Protein AF-A0A9N9P4V2-F1 (afdb_monomer)

Structure (mmCIF, N/CA/C/O backbone):
data_AF-A0A9N9P4V2-F1
#
_entry.id   AF-A0A9N9P4V2-F1
#
loop_
_atom_site.group_PDB
_atom_site.id
_atom_site.type_symbol
_atom_site.label_atom_id
_atom_site.label_alt_id
_atom_site.label_comp_id
_atom_site.label_asym_id
_atom_site.label_entity_id
_atom_site.label_seq_id
_atom_site.pdbx_PDB_ins_code
_atom_site.Cartn_x
_atom_site.Cartn_y
_atom_site.Cartn_z
_atom_site.occupancy
_atom_site.B_iso_or_equiv
_atom_site.auth_seq_id
_atom_site.auth_comp_id
_atom_site.auth_asym_id
_atom_site.auth_atom_id
_atom_site.pdbx_PDB_model_num
ATOM 1 N N . VAL A 1 1 ? 26.385 -1.811 -34.814 1.00 74.56 1 VAL A N 1
ATOM 2 C CA . VAL A 1 1 ? 25.818 -0.449 -34.969 1.00 74.56 1 VAL A CA 1
ATOM 3 C C . VAL A 1 1 ? 24.289 -0.425 -34.904 1.00 74.56 1 VAL A C 1
ATOM 5 O O . VAL A 1 1 ? 23.778 -0.216 -33.819 1.00 74.56 1 VAL A O 1
ATOM 8 N N . ILE A 1 2 ? 23.523 -0.692 -35.977 1.00 84.50 2 ILE A N 1
ATOM 9 C CA . ILE A 1 2 ? 22.043 -0.518 -35.960 1.00 84.50 2 ILE A CA 1
ATOM 10 C C . ILE A 1 2 ? 21.343 -1.390 -34.900 1.00 84.50 2 ILE A C 1
ATOM 12 O O . ILE A 1 2 ? 20.493 -0.903 -34.163 1.00 84.50 2 ILE A O 1
ATOM 1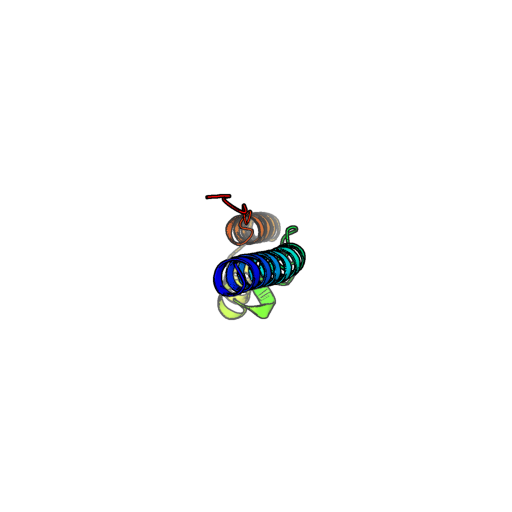6 N N . ARG A 1 3 ? 21.737 -2.665 -34.773 1.00 85.81 3 ARG A N 1
ATOM 17 C CA . ARG A 1 3 ? 21.183 -3.575 -33.753 1.00 85.81 3 ARG A CA 1
ATOM 18 C C . ARG A 1 3 ? 21.485 -3.139 -32.317 1.00 85.81 3 ARG A C 1
ATOM 20 O O . ARG A 1 3 ? 20.631 -3.283 -31.457 1.00 85.81 3 ARG A O 1
ATOM 27 N N . GLU A 1 4 ? 22.675 -2.606 -32.059 1.00 86.38 4 GLU A N 1
ATOM 28 C CA . GLU A 1 4 ? 23.061 -2.133 -30.720 1.00 86.38 4 GLU A CA 1
ATOM 29 C C . GLU A 1 4 ? 22.287 -0.871 -30.345 1.00 86.38 4 GLU A C 1
ATOM 31 O O . GLU A 1 4 ? 21.793 -0.767 -29.228 1.00 86.38 4 GLU A O 1
ATOM 36 N N . ILE A 1 5 ? 22.112 0.044 -31.304 1.00 87.75 5 ILE A N 1
ATOM 37 C CA . ILE A 1 5 ? 21.298 1.250 -31.127 1.00 87.75 5 ILE A CA 1
ATOM 38 C C . ILE A 1 5 ? 19.853 0.863 -30.795 1.00 87.75 5 ILE A C 1
ATOM 40 O O . ILE A 1 5 ? 19.297 1.384 -29.833 1.00 87.75 5 ILE A O 1
ATOM 44 N N . GLN A 1 6 ? 19.269 -0.094 -31.522 1.00 87.75 6 GLN A N 1
ATOM 45 C CA . GLN A 1 6 ? 17.910 -0.562 -31.241 1.00 87.75 6 GLN A CA 1
ATOM 46 C C . GLN A 1 6 ? 17.782 -1.144 -29.824 1.00 87.75 6 GLN A C 1
ATOM 48 O O . GLN A 1 6 ? 16.868 -0.774 -29.095 1.00 87.75 6 GLN A O 1
ATOM 53 N N . THR A 1 7 ? 18.728 -1.986 -29.396 1.00 90.19 7 THR A N 1
ATOM 54 C CA . THR A 1 7 ? 18.724 -2.569 -28.043 1.00 90.19 7 THR A CA 1
ATOM 55 C C . THR A 1 7 ? 18.789 -1.500 -26.949 1.00 90.19 7 THR A C 1
ATOM 57 O O . THR A 1 7 ? 18.099 -1.620 -25.936 1.00 90.19 7 THR A O 1
ATOM 60 N N . ILE A 1 8 ? 19.581 -0.441 -27.153 1.00 89.50 8 ILE A N 1
ATOM 61 C CA . ILE A 1 8 ? 19.685 0.687 -26.216 1.00 89.50 8 ILE A CA 1
ATOM 62 C C . ILE A 1 8 ? 18.346 1.426 -26.116 1.00 89.50 8 ILE A C 1
ATOM 64 O O . ILE A 1 8 ? 17.872 1.683 -25.008 1.00 89.50 8 ILE A O 1
ATOM 68 N N . PHE A 1 9 ? 17.708 1.723 -27.250 1.00 86.69 9 PHE A N 1
ATOM 69 C CA . PHE A 1 9 ? 16.394 2.372 -27.270 1.00 86.69 9 PHE A CA 1
ATOM 70 C C . PHE A 1 9 ? 15.316 1.508 -26.606 1.00 86.69 9 PHE A C 1
ATOM 72 O O . PHE A 1 9 ? 14.525 2.017 -25.810 1.00 86.69 9 PHE A O 1
ATOM 79 N N . ASP A 1 10 ? 15.319 0.199 -26.852 1.00 88.06 10 ASP A N 1
ATOM 80 C CA . ASP A 1 10 ? 14.373 -0.731 -26.231 1.00 88.06 10 ASP A CA 1
ATOM 81 C C . ASP A 1 10 ? 14.577 -0.810 -24.709 1.00 88.06 10 ASP A C 1
ATOM 83 O O . ASP A 1 10 ? 13.609 -0.838 -23.945 1.00 88.06 10 ASP A O 1
ATOM 87 N N . GLN A 1 11 ? 15.829 -0.820 -24.238 1.00 87.12 11 GLN A N 1
ATOM 88 C CA . GLN A 1 11 ? 16.144 -0.773 -22.807 1.00 87.12 11 GLN A CA 1
ATOM 89 C C . GLN A 1 11 ? 15.711 0.550 -22.170 1.00 87.12 11 GLN A C 1
ATOM 91 O O . GLN A 1 11 ? 15.118 0.535 -21.090 1.00 87.12 11 GLN A O 1
ATOM 96 N N . GLN A 1 12 ? 15.955 1.683 -22.831 1.00 85.88 12 GLN A N 1
ATOM 97 C CA . GLN A 1 12 ? 15.509 2.995 -22.356 1.00 85.88 12 GLN A CA 1
ATOM 98 C C . GLN A 1 12 ? 13.982 3.086 -22.297 1.00 85.88 12 GLN A C 1
ATOM 100 O O . GLN A 1 12 ? 13.440 3.551 -21.296 1.00 85.88 12 GLN A O 1
ATOM 105 N N . SER A 1 13 ? 13.286 2.575 -23.315 1.00 85.19 13 SER A N 1
ATOM 106 C CA . SER A 1 13 ? 11.823 2.509 -23.346 1.00 85.19 13 SER A CA 1
ATOM 107 C C . SER A 1 13 ? 11.275 1.676 -22.182 1.00 85.19 13 SER A C 1
ATOM 109 O O . SER A 1 13 ? 10.409 2.138 -21.438 1.00 85.19 13 SER A O 1
ATOM 111 N N . LYS A 1 14 ? 11.847 0.489 -21.931 1.00 84.81 14 LYS A N 1
ATOM 112 C CA . LYS A 1 14 ? 11.474 -0.358 -20.785 1.00 84.81 14 LYS A CA 1
ATOM 113 C C . LYS A 1 14 ? 11.733 0.332 -19.442 1.00 84.81 14 LYS A C 1
ATOM 115 O O . LYS A 1 14 ? 10.873 0.273 -18.564 1.00 84.81 14 LYS A O 1
ATOM 120 N N . LYS A 1 15 ? 12.876 1.014 -19.280 1.00 82.94 15 LYS A N 1
ATOM 121 C CA . LYS A 1 15 ? 13.181 1.797 -18.067 1.00 82.94 15 LYS A CA 1
ATOM 122 C C . LYS A 1 15 ? 12.181 2.941 -17.865 1.00 82.94 15 LYS A C 1
ATOM 124 O O . LYS A 1 15 ? 11.746 3.156 -16.738 1.00 82.94 15 LYS A O 1
ATOM 129 N N . ALA A 1 16 ? 11.782 3.634 -18.933 1.00 81.12 16 ALA A N 1
ATOM 130 C CA . ALA A 1 16 ? 10.806 4.722 -18.869 1.00 81.12 16 ALA A CA 1
ATOM 131 C C . ALA A 1 16 ? 9.418 4.230 -18.425 1.00 81.12 16 ALA A C 1
ATOM 133 O O . ALA A 1 16 ? 8.838 4.799 -17.501 1.00 81.12 16 ALA A O 1
ATOM 134 N N . VAL A 1 17 ? 8.931 3.126 -19.006 1.00 81.25 17 VAL A N 1
ATOM 135 C CA . VAL A 1 17 ? 7.664 2.491 -18.598 1.00 81.25 17 VAL A CA 1
ATOM 136 C C . VAL A 1 17 ? 7.722 2.053 -17.133 1.00 81.25 17 VAL A C 1
ATOM 138 O O . VAL A 1 17 ? 6.795 2.310 -16.368 1.00 81.25 17 VAL A O 1
ATOM 141 N N . LEU A 1 18 ? 8.829 1.443 -16.703 1.00 76.50 18 LEU A N 1
ATOM 142 C CA . LEU A 1 18 ? 8.993 0.996 -15.321 1.00 76.50 18 LEU A CA 1
ATOM 143 C C . LEU A 1 18 ? 9.048 2.171 -14.328 1.00 76.50 18 LEU A C 1
ATOM 145 O O . LEU A 1 18 ? 8.463 2.088 -13.249 1.00 76.50 18 LEU A O 1
ATOM 149 N N . ALA A 1 19 ? 9.697 3.282 -14.691 1.00 73.62 19 ALA A N 1
ATOM 150 C CA . ALA A 1 19 ? 9.721 4.503 -13.887 1.00 73.62 19 ALA A CA 1
ATOM 151 C C . ALA A 1 19 ? 8.328 5.144 -13.763 1.00 73.62 19 ALA A C 1
ATOM 153 O O . ALA A 1 19 ? 7.944 5.580 -12.677 1.00 73.62 19 ALA A O 1
ATOM 154 N N . GLU A 1 20 ? 7.544 5.151 -14.843 1.00 72.31 20 GLU A N 1
ATOM 155 C CA . GLU A 1 20 ? 6.152 5.606 -14.819 1.00 72.31 20 GLU A CA 1
ATOM 156 C C . GLU A 1 20 ? 5.286 4.709 -13.922 1.00 72.31 20 GLU A C 1
ATOM 158 O O . GLU A 1 20 ? 4.523 5.207 -13.093 1.00 72.31 20 GLU A O 1
ATOM 163 N N . CYS A 1 21 ? 5.442 3.387 -14.029 1.00 68.38 21 CYS A N 1
ATOM 164 C CA . CYS A 1 21 ? 4.775 2.426 -13.157 1.00 68.38 21 CYS A CA 1
ATOM 165 C C . CYS A 1 21 ? 5.162 2.624 -11.688 1.00 68.38 21 CYS A C 1
ATOM 167 O O . CYS A 1 21 ? 4.271 2.665 -10.847 1.00 68.38 21 CYS A O 1
ATOM 169 N N . LYS A 1 22 ? 6.449 2.826 -11.370 1.00 66.56 22 LYS A N 1
ATOM 170 C CA . LYS A 1 22 ? 6.915 3.121 -10.005 1.00 66.56 22 LYS A CA 1
ATOM 171 C C . LYS A 1 22 ? 6.220 4.347 -9.412 1.00 66.56 22 LYS A C 1
ATOM 173 O O . LYS A 1 22 ? 5.800 4.306 -8.264 1.00 66.56 22 LYS A O 1
ATOM 178 N N . ASN A 1 23 ? 6.057 5.409 -10.195 1.00 61.19 23 ASN A N 1
ATOM 179 C CA . ASN A 1 23 ? 5.385 6.630 -9.742 1.00 61.19 23 ASN A CA 1
ATOM 180 C C . ASN A 1 23 ? 3.862 6.453 -9.575 1.00 61.19 23 ASN A C 1
ATOM 182 O O . ASN A 1 23 ? 3.222 7.266 -8.912 1.00 61.19 23 ASN A O 1
ATOM 186 N N . LYS A 1 24 ? 3.283 5.404 -10.175 1.00 63.12 24 LYS A N 1
ATOM 187 C CA . LYS A 1 24 ? 1.879 4.996 -10.004 1.00 63.12 24 LYS A CA 1
ATOM 188 C C . LYS A 1 24 ? 1.687 3.986 -8.871 1.00 63.12 24 LYS A C 1
ATOM 190 O O . LYS A 1 24 ? 0.561 3.840 -8.396 1.00 63.12 24 LYS A O 1
ATOM 195 N N . ILE A 1 25 ? 2.745 3.290 -8.443 1.00 59.50 25 ILE A N 1
ATOM 196 C CA . ILE A 1 25 ? 2.704 2.486 -7.222 1.00 59.50 25 ILE A CA 1
ATOM 197 C C . ILE A 1 25 ? 2.524 3.474 -6.063 1.00 59.50 25 ILE A C 1
ATOM 199 O O . ILE A 1 25 ? 3.311 4.414 -5.930 1.00 59.50 25 ILE A O 1
ATOM 203 N N . PRO A 1 26 ? 1.479 3.315 -5.241 1.00 53.94 26 PRO A N 1
ATOM 204 C CA . PRO A 1 26 ? 1.234 4.223 -4.136 1.00 53.94 26 PRO A CA 1
ATOM 205 C C . PRO A 1 26 ? 2.396 4.133 -3.144 1.00 53.94 26 PRO A C 1
ATOM 207 O O . PRO A 1 26 ? 2.540 3.152 -2.426 1.00 53.94 26 PRO A O 1
ATOM 210 N N . THR A 1 27 ? 3.220 5.175 -3.096 1.00 54.44 27 THR A N 1
ATOM 211 C CA . THR A 1 27 ? 4.278 5.366 -2.088 1.00 54.44 27 THR A CA 1
ATOM 212 C C . THR A 1 27 ? 3.720 5.835 -0.743 1.00 54.44 27 THR A C 1
ATOM 214 O O . THR A 1 27 ? 4.430 5.876 0.258 1.00 54.44 27 TH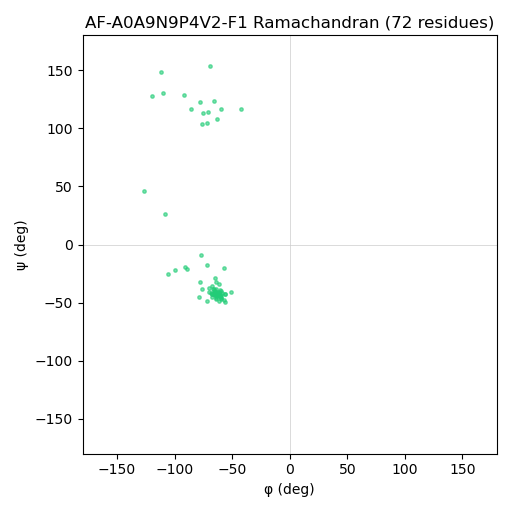R A O 1
ATOM 217 N N . LYS A 1 28 ? 2.429 6.177 -0.695 1.00 52.56 28 LYS A N 1
ATOM 218 C CA . LYS A 1 28 ? 1.674 6.413 0.534 1.00 52.56 28 LYS A CA 1
ATOM 219 C C . LYS A 1 28 ? 0.529 5.423 0.587 1.00 52.56 28 LYS A C 1
ATOM 221 O O . LYS A 1 28 ? -0.225 5.318 -0.382 1.00 52.56 28 LYS A O 1
ATOM 226 N N . GLY A 1 29 ? 0.442 4.720 1.718 1.00 54.25 29 GLY A N 1
ATOM 227 C CA . GLY A 1 29 ? -0.548 3.687 1.983 1.00 54.25 29 GLY A CA 1
ATOM 228 C C . GLY A 1 29 ? -1.912 4.135 1.497 1.00 54.25 29 GLY A C 1
ATOM 229 O O . GLY A 1 29 ? -2.414 5.165 1.945 1.00 54.25 29 GLY A O 1
ATOM 230 N N . ILE A 1 30 ? -2.467 3.414 0.521 1.00 61.22 30 ILE A N 1
ATOM 231 C C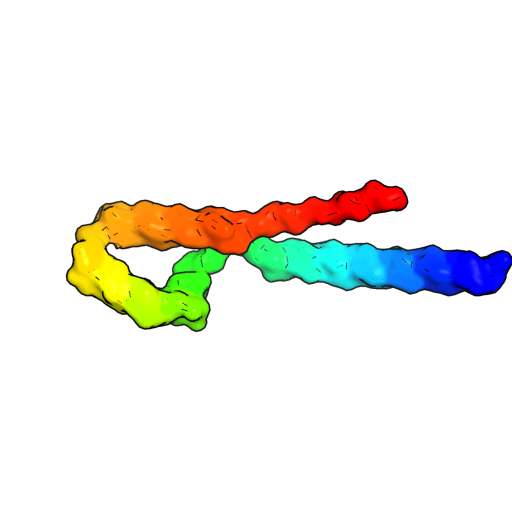A . ILE A 1 30 ? -3.810 3.705 0.038 1.00 61.22 30 ILE A CA 1
ATOM 232 C C . ILE A 1 30 ? -4.717 3.539 1.263 1.00 61.22 30 ILE A C 1
ATOM 234 O O . ILE A 1 30 ? -4.826 2.415 1.762 1.00 61.22 30 ILE A O 1
ATOM 238 N N . PRO A 1 31 ? -5.389 4.604 1.741 1.00 60.06 31 PRO A N 1
ATOM 239 C CA . PRO A 1 31 ? -6.297 4.494 2.885 1.00 60.06 31 PRO A CA 1
ATOM 240 C C . PRO A 1 31 ? -7.401 3.456 2.636 1.00 60.06 31 PRO A C 1
ATOM 242 O O . PRO A 1 31 ? -7.990 2.922 3.567 1.00 60.06 31 PRO A O 1
ATOM 245 N N . THR A 1 32 ? -7.637 3.151 1.357 1.00 69.69 32 THR A N 1
ATOM 246 C CA . THR A 1 32 ? -8.621 2.213 0.836 1.00 69.69 32 THR A CA 1
ATOM 247 C C . THR A 1 32 ? -8.028 0.916 0.261 1.00 69.69 32 THR A C 1
ATOM 249 O O . THR A 1 32 ? -8.589 0.296 -0.638 1.00 69.69 32 THR A O 1
ATOM 252 N N . ILE A 1 33 ? -6.847 0.469 0.701 1.00 74.38 33 ILE A N 1
ATOM 253 C CA . ILE A 1 33 ? -6.367 -0.870 0.306 1.00 74.38 33 ILE A CA 1
ATOM 254 C C . ILE A 1 33 ? -7.195 -1.968 0.987 1.00 74.38 33 ILE A C 1
ATOM 256 O O . ILE A 1 33 ? -7.486 -3.001 0.384 1.00 74.38 33 ILE A O 1
ATOM 260 N N . MET A 1 34 ? -7.579 -1.739 2.242 1.00 76.31 34 MET A N 1
ATOM 261 C CA . MET A 1 34 ? -8.252 -2.734 3.069 1.00 76.31 34 MET A CA 1
ATOM 262 C C . MET A 1 34 ? -9.688 -2.994 2.633 1.00 76.31 34 MET A C 1
ATOM 264 O O . MET A 1 34 ? -10.065 -4.145 2.436 1.00 76.31 34 MET A O 1
ATOM 268 N N . ASP A 1 35 ? -10.470 -1.944 2.420 1.00 75.94 35 ASP A N 1
ATOM 269 C CA . ASP A 1 35 ? -11.834 -2.048 1.902 1.00 75.94 35 ASP A CA 1
ATOM 270 C C . ASP A 1 35 ? -11.855 -2.530 0.440 1.00 75.94 35 ASP A C 1
ATOM 272 O O . ASP A 1 35 ? -12.728 -3.316 0.074 1.00 75.94 35 ASP A O 1
ATOM 276 N N . LYS A 1 36 ? -10.884 -2.124 -0.392 1.00 77.81 36 LYS A N 1
ATOM 277 C CA . LYS A 1 36 ? -10.85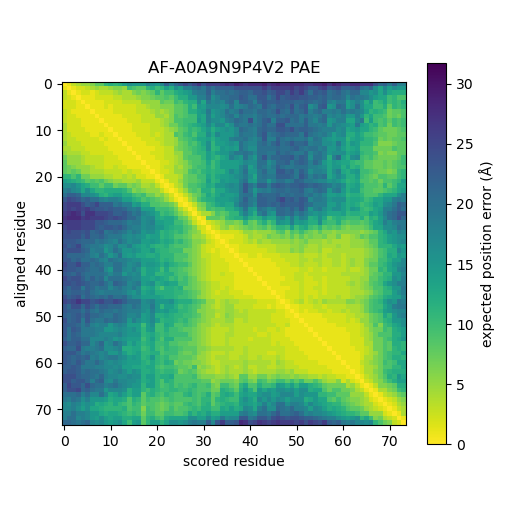8 -2.481 -1.819 1.00 77.81 36 LYS A CA 1
ATOM 278 C C . LYS A 1 36 ? -10.360 -3.897 -2.100 1.00 77.81 36 LYS A C 1
ATOM 280 O O . LYS A 1 36 ? -10.953 -4.588 -2.925 1.00 77.81 36 LYS A O 1
ATOM 285 N N . TYR A 1 37 ? -9.267 -4.324 -1.467 1.00 80.69 37 TYR A N 1
ATOM 286 C CA . TYR A 1 37 ? -8.618 -5.607 -1.771 1.00 80.69 37 TYR A CA 1
ATOM 287 C C . TYR A 1 37 ? -8.869 -6.677 -0.707 1.00 80.69 37 TYR A C 1
ATOM 289 O O . TYR A 1 37 ? -8.864 -7.865 -1.030 1.00 80.69 37 TYR A O 1
ATOM 297 N N . PHE A 1 38 ? -9.146 -6.284 0.541 1.00 84.50 38 PHE A N 1
ATOM 298 C CA . PHE A 1 38 ? -9.336 -7.209 1.663 1.00 84.50 38 PHE A CA 1
ATOM 299 C C . PHE A 1 38 ? -10.660 -6.991 2.429 1.00 84.50 38 PHE A C 1
ATOM 301 O O . PHE A 1 38 ? -10.664 -7.025 3.662 1.00 84.50 38 PHE A O 1
ATOM 308 N N . PRO A 1 39 ? -11.817 -6.837 1.750 1.00 86.31 39 PRO A N 1
ATOM 309 C CA . PRO A 1 39 ? -13.067 -6.400 2.386 1.00 86.31 39 PRO A CA 1
ATOM 310 C C . PRO A 1 39 ? -13.572 -7.352 3.478 1.00 86.31 39 PRO A C 1
ATOM 312 O O . PRO A 1 39 ? -14.142 -6.923 4.479 1.00 86.31 39 PRO A O 1
ATOM 315 N N . LYS A 1 40 ? -13.361 -8.664 3.310 1.00 90.06 40 LYS A N 1
ATOM 316 C CA . LYS A 1 40 ? -13.743 -9.661 4.323 1.00 90.06 40 LYS A CA 1
ATOM 317 C C . LYS A 1 40 ? -12.892 -9.540 5.586 1.00 90.06 40 LYS A C 1
ATOM 319 O O . LYS A 1 40 ? -13.435 -9.630 6.682 1.00 90.06 40 LYS A O 1
ATOM 324 N N . LEU A 1 41 ? -11.586 -9.321 5.426 1.00 86.31 41 LEU A N 1
ATOM 325 C CA . LEU A 1 41 ? -10.674 -9.130 6.550 1.00 86.31 41 LEU A CA 1
ATOM 326 C C . LEU A 1 41 ? -10.993 -7.818 7.274 1.00 86.31 41 LEU A C 1
ATOM 328 O O . LEU A 1 41 ? -11.130 -7.831 8.489 1.00 86.31 41 LEU A O 1
ATOM 332 N N . ASP A 1 42 ? -11.202 -6.722 6.539 1.00 85.50 42 ASP A N 1
ATOM 333 C CA . ASP A 1 42 ? -11.591 -5.427 7.117 1.00 85.50 42 ASP A CA 1
ATOM 334 C C . ASP A 1 42 ? -12.872 -5.528 7.955 1.00 85.50 42 ASP A C 1
ATOM 336 O O . ASP A 1 42 ? -12.928 -5.028 9.080 1.00 85.50 42 ASP A O 1
ATOM 340 N N . LYS A 1 43 ? -13.875 -6.263 7.458 1.00 90.00 43 LYS A N 1
ATOM 341 C CA . LYS A 1 43 ? -15.099 -6.541 8.214 1.00 90.00 43 LYS A CA 1
ATOM 342 C C . LYS A 1 43 ? -14.818 -7.316 9.508 1.00 90.00 43 LYS A C 1
ATOM 344 O O . LYS A 1 43 ? -15.280 -6.898 10.565 1.00 90.00 43 LYS A O 1
ATOM 349 N N . MET A 1 44 ? -14.042 -8.401 9.445 1.00 90.19 44 MET A N 1
ATOM 350 C CA . MET A 1 44 ? -13.701 -9.194 10.636 1.00 90.19 44 MET A CA 1
ATOM 351 C C . MET A 1 44 ? -12.922 -8.375 11.671 1.00 90.19 44 MET A C 1
ATOM 353 O O . MET A 1 44 ? -13.186 -8.471 12.865 1.00 90.19 44 MET A O 1
ATOM 357 N N . LEU A 1 45 ? -11.980 -7.539 11.231 1.00 88.00 45 LEU A N 1
ATOM 358 C CA . LEU A 1 45 ? -11.204 -6.688 12.131 1.00 88.00 45 LEU A CA 1
ATOM 359 C C . LEU A 1 45 ? -12.085 -5.640 12.817 1.00 88.00 45 LEU A C 1
ATOM 361 O O . LEU A 1 45 ? -11.928 -5.416 14.014 1.00 88.00 45 LEU A O 1
ATOM 365 N N . LYS A 1 46 ? -13.044 -5.044 12.099 1.00 89.25 46 LYS A N 1
ATOM 366 C CA . LYS A 1 46 ? -14.024 -4.104 12.670 1.00 89.25 46 LYS A CA 1
ATOM 367 C C . LYS A 1 46 ? -14.946 -4.748 13.706 1.00 89.25 46 LYS A C 1
ATOM 369 O O . LYS A 1 46 ? -15.356 -4.070 14.641 1.00 89.25 46 LYS A O 1
ATOM 374 N N . GLU A 1 47 ? -15.272 -6.029 13.545 1.00 94.12 47 GLU A N 1
ATOM 375 C CA . GLU A 1 47 ? -16.112 -6.778 14.490 1.00 94.12 47 GLU A CA 1
ATOM 376 C C . GLU A 1 47 ? -15.336 -7.223 15.742 1.00 94.12 47 GLU A C 1
ATOM 378 O O . GLU A 1 47 ? -15.907 -7.285 16.829 1.00 94.12 47 GLU A O 1
ATOM 383 N N . CYS A 1 48 ? -14.037 -7.510 15.606 1.00 89.81 48 CYS A N 1
ATOM 384 C CA . CYS A 1 48 ? -13.224 -8.094 16.678 1.00 89.81 48 CYS A CA 1
ATOM 385 C C . CYS A 1 48 ? -12.362 -7.087 17.456 1.00 89.81 48 CYS A C 1
ATOM 387 O O . CYS A 1 48 ? -11.927 -7.396 18.566 1.00 89.81 48 CYS A O 1
ATOM 389 N N . LEU A 1 49 ? -12.048 -5.920 16.883 1.00 91.69 49 LEU A N 1
ATOM 390 C CA . LEU A 1 49 ? -11.074 -4.985 17.449 1.00 91.69 49 LEU A CA 1
ATOM 391 C C . LEU A 1 49 ? -11.717 -3.696 17.955 1.00 91.69 49 LEU A C 1
ATOM 393 O O . LEU A 1 49 ? -12.668 -3.165 17.389 1.00 91.69 49 LEU A O 1
ATOM 397 N N . THR A 1 50 ? -11.113 -3.126 18.997 1.00 93.06 50 THR A N 1
ATOM 398 C CA . THR A 1 50 ? -11.394 -1.744 19.393 1.00 93.06 50 THR A CA 1
ATOM 399 C C . THR A 1 50 ? -10.844 -0.775 18.345 1.00 93.06 50 THR A C 1
ATOM 401 O O . THR A 1 50 ? -9.849 -1.069 17.680 1.00 93.06 50 THR A O 1
ATOM 404 N N . LEU A 1 51 ? -11.445 0.416 18.234 1.00 88.25 51 LEU A N 1
ATOM 405 C CA . LEU A 1 51 ? -11.058 1.428 17.237 1.00 88.25 51 LEU A CA 1
ATOM 406 C C . LEU A 1 51 ? -9.551 1.733 17.232 1.00 88.25 51 LEU A C 1
ATOM 408 O O . LEU A 1 51 ? -8.948 1.832 16.169 1.00 88.25 51 LEU A O 1
ATOM 412 N N . GLN A 1 52 ? -8.922 1.824 18.409 1.00 89.31 52 GLN A N 1
ATOM 413 C CA . GLN A 1 52 ? -7.486 2.107 18.512 1.00 89.31 52 GLN A CA 1
ATOM 414 C C . GLN A 1 52 ? -6.612 0.968 17.965 1.00 89.31 52 GLN A C 1
ATOM 416 O O . GLN A 1 52 ? -5.581 1.227 17.346 1.00 89.31 52 GLN A O 1
ATOM 421 N N . ILE A 1 53 ? -7.000 -0.292 18.189 1.00 89.62 53 ILE A N 1
ATOM 422 C CA . ILE A 1 53 ? -6.249 -1.451 17.684 1.00 89.62 53 ILE A CA 1
ATOM 423 C C . ILE A 1 53 ? -6.504 -1.629 16.186 1.00 89.62 53 ILE A C 1
ATOM 425 O O . ILE A 1 53 ? -5.567 -1.916 15.443 1.00 89.62 53 ILE A O 1
ATOM 429 N N . LEU A 1 54 ? -7.740 -1.396 15.736 1.00 88.06 54 LEU A N 1
ATOM 430 C CA . LEU A 1 54 ? -8.100 -1.407 14.321 1.00 88.06 54 LEU A CA 1
ATOM 431 C C . LEU A 1 54 ? -7.253 -0.406 13.525 1.00 88.06 54 LEU A C 1
ATOM 433 O O . LEU A 1 54 ? -6.659 -0.786 12.521 1.00 88.06 54 LEU A O 1
ATOM 437 N N . GLN A 1 55 ? -7.136 0.832 14.016 1.00 85.06 55 GLN A N 1
ATOM 438 C CA . GLN A 1 55 ? -6.303 1.869 13.402 1.00 85.06 55 GLN A CA 1
ATOM 439 C C . GLN A 1 55 ? -4.848 1.397 13.257 1.00 85.06 55 GLN A C 1
ATOM 441 O O . GLN A 1 55 ? -4.290 1.427 12.164 1.00 85.06 55 GLN A O 1
ATOM 446 N N . LYS A 1 56 ? -4.256 0.865 14.336 1.00 88.44 56 LYS A N 1
ATOM 447 C CA . LYS A 1 56 ? -2.881 0.343 14.306 1.00 88.44 56 LYS A CA 1
ATOM 448 C C . LYS A 1 56 ? -2.700 -0.787 13.294 1.00 88.44 56 LYS A C 1
ATOM 450 O O . LYS A 1 56 ? -1.671 -0.835 12.627 1.00 88.44 56 LYS A O 1
ATOM 455 N N . GLN A 1 57 ? -3.669 -1.694 13.177 1.00 85.25 57 GLN A N 1
ATOM 456 C CA . GLN A 1 57 ? -3.600 -2.779 12.197 1.00 85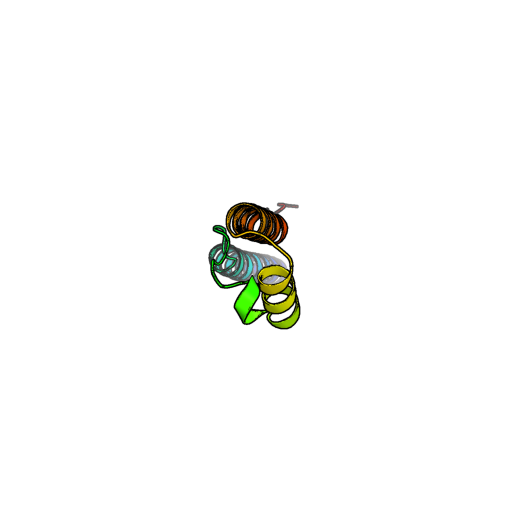.25 57 GLN A CA 1
ATOM 457 C C . GLN A 1 57 ? -3.696 -2.271 10.759 1.00 85.25 57 GLN A C 1
ATOM 459 O O . GLN A 1 57 ? -2.941 -2.731 9.902 1.00 85.25 57 GLN A O 1
ATOM 464 N N . GLN A 1 58 ? -4.591 -1.318 10.497 1.00 81.19 58 GLN A N 1
ATOM 465 C CA . GLN A 1 58 ? -4.728 -0.691 9.183 1.00 81.19 58 GLN A CA 1
ATOM 466 C C . GLN A 1 58 ? -3.438 0.033 8.783 1.00 81.19 58 GLN A C 1
ATOM 468 O O . GLN A 1 58 ? -2.957 -0.159 7.667 1.00 81.19 58 GLN A O 1
ATOM 473 N N . ASP A 1 59 ? -2.820 0.765 9.713 1.00 81.56 59 ASP A N 1
ATOM 474 C CA . ASP A 1 59 ? -1.536 1.433 9.490 1.00 81.56 59 ASP A CA 1
ATOM 475 C C . ASP A 1 59 ? -0.410 0.425 9.195 1.00 81.56 59 ASP A C 1
ATOM 477 O O . ASP A 1 59 ? 0.357 0.606 8.247 1.00 81.56 59 ASP A O 1
ATOM 481 N N . GLN A 1 60 ? -0.332 -0.677 9.953 1.00 82.06 60 GLN A N 1
ATOM 482 C CA . GLN A 1 60 ? 0.661 -1.736 9.734 1.00 82.06 60 GLN A CA 1
ATOM 483 C C . GLN A 1 60 ? 0.495 -2.431 8.380 1.00 82.06 60 GLN A C 1
ATOM 485 O O . GLN A 1 60 ? 1.480 -2.657 7.680 1.00 82.06 60 GLN A O 1
ATOM 490 N N . MET A 1 61 ? -0.735 -2.757 7.982 1.00 78.06 61 MET A N 1
ATOM 491 C CA . MET A 1 61 ? -0.995 -3.356 6.672 1.00 78.06 61 MET A CA 1
ATOM 492 C C . MET A 1 61 ? -0.683 -2.391 5.535 1.00 78.06 61 MET A C 1
ATOM 494 O O . MET A 1 61 ? -0.057 -2.789 4.554 1.00 78.06 61 MET A O 1
ATOM 498 N N . ALA A 1 62 ? -1.075 -1.123 5.671 1.00 75.38 62 ALA A N 1
ATOM 499 C CA . ALA A 1 62 ? -0.771 -0.101 4.682 1.00 75.38 62 ALA A CA 1
ATOM 500 C C . ALA A 1 62 ? 0.746 0.044 4.483 1.00 75.38 62 ALA A C 1
ATOM 502 O O . ALA A 1 62 ? 1.203 0.117 3.346 1.00 75.38 62 ALA A O 1
ATOM 503 N N . GLN A 1 63 ? 1.529 0.006 5.566 1.00 74.19 63 GLN A N 1
ATOM 504 C CA . GLN A 1 63 ? 2.992 -0.015 5.491 1.00 74.19 63 GLN A CA 1
ATOM 505 C C . GLN A 1 63 ? 3.542 -1.311 4.887 1.00 74.19 63 GLN A C 1
ATOM 507 O O . GLN A 1 63 ? 4.444 -1.247 4.063 1.00 74.19 63 GLN A O 1
ATOM 512 N N . SER A 1 64 ? 2.999 -2.475 5.252 1.00 74.44 64 SER A N 1
ATOM 513 C CA . SER A 1 64 ? 3.469 -3.772 4.744 1.00 74.44 64 SER A CA 1
ATOM 514 C C . SER A 1 64 ? 3.251 -3.953 3.242 1.00 74.44 64 SER A C 1
ATOM 516 O O . SER A 1 64 ? 3.962 -4.738 2.620 1.00 74.44 64 SER A O 1
ATOM 518 N N . ILE A 1 65 ? 2.231 -3.306 2.678 1.00 69.00 65 ILE A N 1
ATOM 519 C CA . ILE A 1 65 ? 1.874 -3.421 1.258 1.00 69.00 65 ILE A CA 1
ATOM 520 C C . ILE A 1 65 ? 2.626 -2.380 0.412 1.00 69.00 65 ILE A C 1
ATOM 522 O O . ILE A 1 65 ? 2.796 -2.567 -0.794 1.00 69.00 65 ILE A O 1
ATOM 526 N N . CYS A 1 66 ? 3.112 -1.301 1.028 1.00 64.00 66 CYS A N 1
ATOM 527 C CA . CYS A 1 66 ? 4.029 -0.375 0.380 1.00 64.00 66 CYS A CA 1
ATOM 528 C C . CYS A 1 66 ? 5.398 -1.047 0.207 1.00 64.00 66 CYS A C 1
ATOM 530 O O . CYS A 1 66 ? 6.100 -1.306 1.180 1.00 64.00 66 CYS A O 1
ATOM 532 N N . TYR A 1 67 ? 5.798 -1.290 -1.041 1.00 61.62 67 TYR A N 1
ATOM 533 C CA . TYR A 1 67 ? 7.160 -1.700 -1.372 1.00 61.62 67 TYR A CA 1
ATOM 534 C C . TYR A 1 67 ? 7.876 -0.569 -2.101 1.00 61.62 67 TYR A C 1
ATOM 536 O O . TYR A 1 67 ? 7.367 -0.039 -3.094 1.00 61.62 67 TYR A O 1
ATOM 544 N N . ASP A 1 68 ? 9.083 -0.239 -1.644 1.00 61.94 68 ASP A N 1
ATOM 545 C CA . ASP A 1 68 ? 9.977 0.655 -2.368 1.00 61.94 68 ASP A CA 1
ATOM 546 C C . ASP A 1 68 ? 10.515 -0.071 -3.605 1.00 61.94 68 ASP A C 1
ATOM 548 O O . ASP A 1 68 ? 11.379 -0.945 -3.527 1.00 61.94 68 ASP A O 1
ATOM 552 N N . ALA A 1 69 ? 9.995 0.280 -4.780 1.00 62.66 69 ALA A N 1
ATOM 553 C CA . ALA A 1 69 ? 10.544 -0.214 -6.034 1.00 62.66 69 ALA A CA 1
ATOM 554 C C . ALA A 1 69 ? 11.844 0.544 -6.355 1.00 62.66 69 ALA A C 1
ATOM 556 O O . ALA A 1 69 ? 11.826 1.694 -6.801 1.00 62.66 69 ALA A O 1
ATOM 557 N N . VAL A 1 7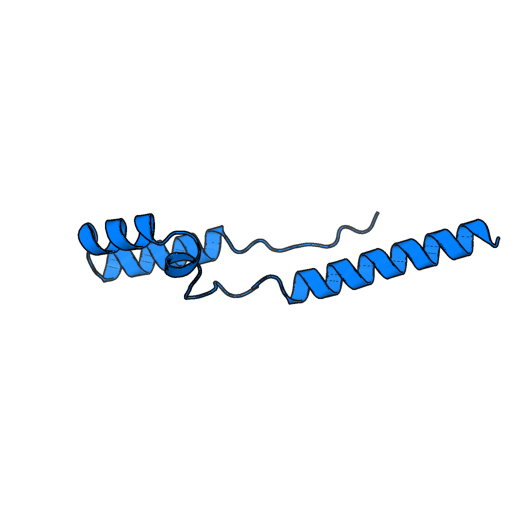0 ? 12.988 -0.102 -6.139 1.00 64.94 70 VAL A N 1
ATOM 558 C CA . VAL A 1 70 ? 14.297 0.428 -6.539 1.00 64.94 70 VAL A CA 1
ATOM 559 C C . VAL A 1 70 ? 14.632 -0.080 -7.939 1.00 64.94 70 VAL A C 1
ATOM 561 O O . VAL A 1 70 ? 14.567 -1.276 -8.213 1.00 64.94 70 VAL A O 1
ATOM 564 N N . LEU A 1 71 ? 14.986 0.839 -8.840 1.00 67.62 71 LEU A N 1
ATOM 565 C CA . LEU A 1 71 ? 15.585 0.472 -10.121 1.00 67.62 71 LEU A CA 1
ATOM 566 C C . LEU A 1 71 ? 17.033 0.070 -9.846 1.00 67.62 71 LEU A C 1
ATOM 568 O O . LEU A 1 71 ? 17.827 0.910 -9.431 1.00 67.62 71 LEU A O 1
ATOM 572 N N . VAL A 1 72 ? 17.357 -1.204 -10.045 1.00 70.75 72 VAL A N 1
ATOM 573 C CA . VAL A 1 72 ? 18.742 -1.680 -10.012 1.00 70.75 72 VAL A CA 1
ATOM 574 C C . VAL A 1 72 ? 19.320 -1.482 -11.411 1.00 70.75 72 VAL A C 1
ATOM 576 O O . VAL A 1 72 ? 18.814 -2.057 -12.377 1.00 70.75 72 VAL A O 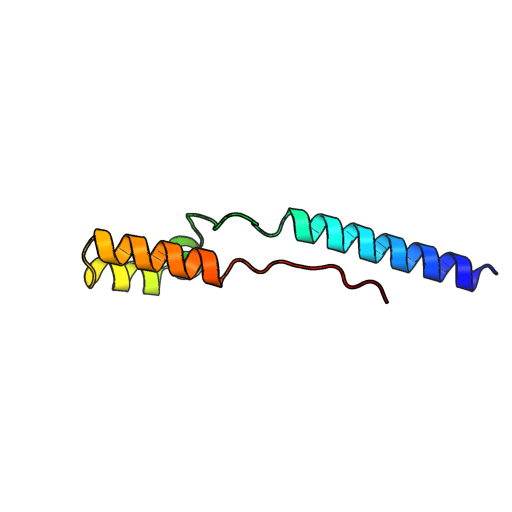1
ATOM 579 N N . ASP A 1 73 ? 20.335 -0.630 -11.531 1.00 69.31 73 ASP A N 1
ATOM 580 C CA . ASP A 1 73 ? 21.123 -0.521 -12.756 1.00 69.31 73 ASP A CA 1
ATOM 581 C C . ASP A 1 73 ? 22.109 -1.701 -12.809 1.00 69.31 73 ASP A C 1
ATOM 583 O O . ASP A 1 73 ? 22.880 -1.901 -11.870 1.00 69.31 73 ASP A O 1
ATOM 587 N N . ASN A 1 74 ? 22.039 -2.494 -13.885 1.00 60.25 74 ASN A N 1
ATOM 588 C CA . ASN A 1 74 ? 23.061 -3.484 -14.253 1.00 60.25 74 ASN A CA 1
ATOM 589 C C . ASN A 1 74 ? 24.173 -2.821 -15.061 1.00 60.25 74 ASN A C 1
ATOM 591 O O . ASN A 1 74 ? 23.820 -2.002 -15.946 1.00 60.25 74 ASN A O 1
#

Radius of gyration: 19.52 Å; Cα contacts (8 Å, |Δi|>4): 24; chains: 1; bounding box: 42×16×55 Å

Mean predicted aligned error: 11.1 Å

Organism: NCBI: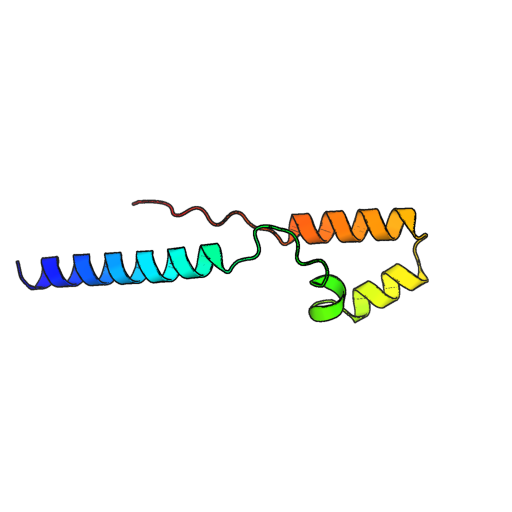txid60492

Sequence (74 aa):
VIREIQTIFDQQSKKAVLAECKNKIPTKGIPTIMDKYFPKLDKMLKECLTLQILQKQQDQMAQSICYDAVLVDN

Secondary structure (DSSP, 8-state):
-HHHHHHHHHHHHHHHHHHHHHHHS-SS--TTHHHHH-HHHHHHHHHHS-HHHHHHHHHHHHHHH---------

Foldseek 3Di:
DVVVVVVVVVVVVVVVVVVVVLVVQPLFQDLCPCCPVPVVVLVVCVVPDDPVVSVVVSVVVSVVSNDNDDDDDD

pLDDT: mean 77.75, std 11.34, range [52.56, 94.12]

Solvent-accessible surface area (backbone atoms only — not comparable to full-atom values): 4476 Å² total; per-residue (Å²): 107,72,70,58,54,50,52,52,51,53,50,51,51,52,52,51,54,50,53,54,49,53,73,68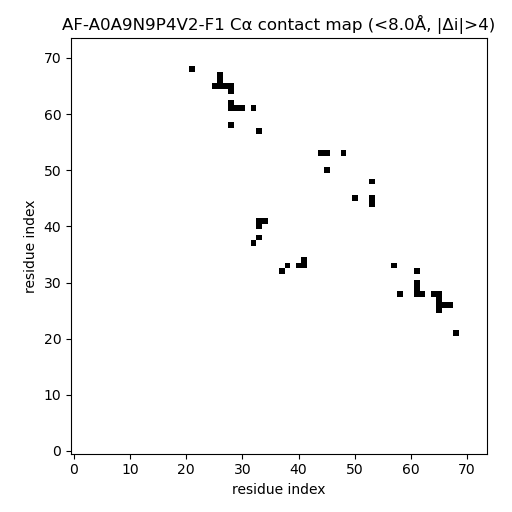,48,62,89,57,55,58,92,56,48,44,66,72,77,36,44,68,58,47,52,50,42,64,75,75,42,56,71,73,57,40,51,53,50,53,54,50,50,28,54,71,71,44,71,88,81,74,86,79,87,130